Protein AF-A0A957RNM8-F1 (afdb_monomer_lite)

Structure (mmCIF, N/CA/C/O backbone):
data_AF-A0A957RNM8-F1
#
_entry.id   AF-A0A957RNM8-F1
#
loop_
_atom_site.group_PDB
_atom_site.id
_atom_site.type_symbol
_atom_site.label_atom_id
_atom_site.label_alt_id
_atom_site.label_comp_id
_atom_site.label_asym_id
_atom_site.label_entity_id
_atom_site.label_seq_id
_atom_site.pdbx_PDB_ins_code
_atom_site.Cartn_x
_atom_site.Cartn_y
_atom_site.Cartn_z
_atom_site.occupancy
_atom_site.B_iso_or_equiv
_atom_site.auth_seq_id
_atom_site.auth_comp_id
_atom_site.auth_asym_id
_atom_site.auth_atom_id
_atom_site.pdbx_PDB_model_num
ATOM 1 N N . ASP A 1 1 ? 0.090 19.900 12.810 1.00 82.00 1 ASP A N 1
ATOM 2 C CA . ASP A 1 1 ? -1.081 20.112 13.673 1.00 82.00 1 ASP A CA 1
ATOM 3 C C . ASP A 1 1 ? -2.074 18.990 13.403 1.00 82.00 1 ASP A C 1
ATOM 5 O O . ASP A 1 1 ? -2.696 18.985 12.344 1.00 82.00 1 ASP A O 1
ATOM 9 N N . LEU A 1 2 ? -2.114 17.994 14.293 1.00 87.56 2 LEU A N 1
ATOM 10 C CA . LEU A 1 2 ? -2.976 16.815 14.153 1.00 87.56 2 LEU A CA 1
ATOM 11 C C . LEU A 1 2 ? -4.457 17.152 14.355 1.00 87.56 2 LEU A C 1
ATOM 13 O O . LEU A 1 2 ? -5.312 16.421 13.859 1.00 87.56 2 LEU A O 1
ATOM 17 N N . ASP A 1 3 ? -4.779 18.273 15.004 1.00 88.62 3 ASP A N 1
ATOM 18 C CA . ASP A 1 3 ? -6.172 18.666 15.209 1.00 88.62 3 ASP A CA 1
ATOM 19 C C . ASP A 1 3 ? -6.867 19.030 13.894 1.00 88.62 3 ASP A C 1
ATOM 21 O O . ASP A 1 3 ? -8.077 18.871 13.783 1.00 88.62 3 ASP A O 1
ATOM 25 N N . LYS A 1 4 ? -6.111 19.389 12.848 1.00 90.19 4 LYS A N 1
ATOM 26 C CA . LYS A 1 4 ? -6.652 19.570 11.489 1.00 90.19 4 LYS A CA 1
ATOM 27 C C . LYS A 1 4 ? -7.139 18.272 10.844 1.00 90.19 4 LYS A C 1
ATOM 29 O O . LYS A 1 4 ? -7.931 18.323 9.912 1.00 90.19 4 LYS A O 1
ATOM 34 N N . VAL A 1 5 ? -6.629 17.128 11.300 1.00 92.19 5 VAL A N 1
ATOM 35 C CA . VAL A 1 5 ? -7.005 15.798 10.796 1.00 92.19 5 VAL A CA 1
ATOM 36 C C . VAL A 1 5 ? -8.158 15.217 11.621 1.00 92.19 5 VAL A C 1
ATOM 38 O O . VAL A 1 5 ? -8.866 14.322 11.165 1.00 92.19 5 VAL A O 1
ATOM 41 N N . ARG A 1 6 ? -8.395 15.748 12.828 1.00 88.06 6 ARG A N 1
ATOM 42 C CA . ARG A 1 6 ? -9.486 15.322 13.706 1.00 88.06 6 ARG A CA 1
ATOM 43 C C . ARG A 1 6 ? -10.834 15.548 13.011 1.00 88.06 6 ARG A C 1
ATOM 45 O O . ARG A 1 6 ? -11.186 16.671 12.669 1.00 88.06 6 ARG A O 1
ATOM 52 N N . GLY A 1 7 ? -11.590 14.467 12.823 1.00 86.94 7 GLY A N 1
ATOM 53 C CA . GLY A 1 7 ? -12.894 14.487 12.149 1.00 86.94 7 GLY A CA 1
ATOM 54 C C . GLY A 1 7 ? -12.849 14.232 10.639 1.00 86.94 7 GLY A C 1
ATOM 55 O O . GLY A 1 7 ? -13.908 14.120 10.025 1.00 86.94 7 GLY A O 1
ATOM 56 N N . ALA A 1 8 ? -11.665 14.091 10.033 1.00 94.44 8 ALA A N 1
ATOM 57 C CA . ALA A 1 8 ? -11.561 13.545 8.683 1.00 94.44 8 ALA A CA 1
ATOM 58 C C . ALA A 1 8 ? -11.971 12.062 8.674 1.00 94.44 8 ALA A C 1
ATOM 60 O O . ALA A 1 8 ? -11.730 11.337 9.638 1.00 94.44 8 ALA A O 1
ATOM 61 N N . LEU A 1 9 ? -12.558 11.592 7.570 1.00 94.50 9 LEU A N 1
ATOM 62 C CA . LEU A 1 9 ? -12.848 10.164 7.403 1.00 94.50 9 LEU A CA 1
ATOM 63 C C . LEU A 1 9 ? -11.579 9.372 7.082 1.00 94.50 9 LEU A C 1
ATOM 65 O O . LEU A 1 9 ? -11.348 8.305 7.646 1.00 94.50 9 LEU A O 1
ATOM 69 N N . ILE A 1 10 ? -10.756 9.913 6.181 1.00 96.88 10 ILE A N 1
ATOM 70 C CA . ILE A 1 10 ? -9.535 9.286 5.681 1.00 96.88 10 ILE A CA 1
ATOM 71 C C . ILE A 1 10 ? -8.402 10.310 5.714 1.00 96.88 10 ILE A C 1
ATOM 73 O O . ILE A 1 10 ? -8.575 11.460 5.306 1.00 96.88 10 ILE A O 1
ATOM 77 N N . PHE A 1 11 ? -7.230 9.864 6.150 1.00 97.81 11 PHE A N 1
ATOM 78 C CA . PHE A 1 11 ? -5.959 10.547 5.973 1.00 97.81 11 PHE A CA 1
ATOM 79 C C . PHE A 1 11 ? -5.106 9.733 5.007 1.00 97.81 11 PHE A C 1
ATOM 81 O O . PHE A 1 11 ? -4.820 8.566 5.267 1.00 97.81 11 PHE A O 1
ATOM 88 N N . HIS A 1 12 ? -4.698 10.347 3.902 1.00 98.00 12 HIS A N 1
ATOM 89 C CA . HIS A 1 12 ? -3.849 9.710 2.907 1.00 98.00 12 HIS A CA 1
ATOM 90 C C . HIS A 1 12 ? -2.438 10.295 2.956 1.00 98.00 12 HIS A C 1
ATOM 92 O O . HIS A 1 12 ? -2.265 11.514 2.890 1.00 98.00 12 HIS A O 1
ATOM 98 N N . PHE A 1 13 ? -1.442 9.420 3.047 1.00 98.12 13 PHE A N 1
ATOM 99 C CA . PHE A 1 13 ? -0.035 9.764 2.921 1.00 98.12 13 PHE A CA 1
ATOM 100 C C . PHE A 1 13 ? 0.535 9.077 1.682 1.00 98.12 13 PHE A C 1
ATOM 102 O O . PHE A 1 13 ? 0.403 7.867 1.526 1.00 98.12 13 PHE A O 1
ATOM 109 N N . GLY A 1 14 ? 1.164 9.846 0.800 1.00 96.94 14 GLY A N 1
ATOM 110 C CA . GLY A 1 14 ? 1.707 9.336 -0.453 1.00 96.94 14 GLY A CA 1
ATOM 111 C C . GLY A 1 14 ? 3.214 9.521 -0.532 1.00 96.94 14 GLY A C 1
ATOM 112 O O . GLY A 1 14 ? 3.761 10.501 -0.022 1.00 96.94 14 GLY A O 1
ATOM 113 N N . TYR A 1 15 ? 3.862 8.600 -1.237 1.00 95.69 15 TYR A N 1
ATOM 114 C CA . TYR A 1 15 ? 5.238 8.730 -1.708 1.00 95.69 15 TYR A CA 1
ATOM 115 C C . TYR A 1 15 ? 6.305 8.904 -0.600 1.00 95.69 15 TYR A C 1
ATOM 117 O O . TYR A 1 15 ? 7.225 9.710 -0.761 1.00 95.69 15 TYR A O 1
ATOM 125 N N . PRO A 1 16 ? 6.281 8.146 0.519 1.00 97.44 16 PRO A N 1
ATOM 126 C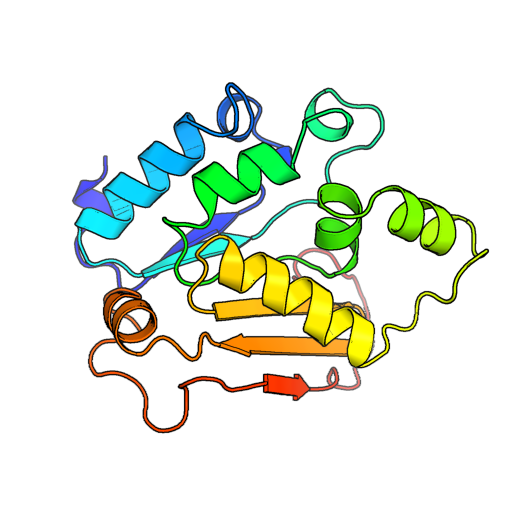 CA . PRO A 1 16 ? 7.350 8.232 1.514 1.00 97.44 16 PRO A CA 1
ATOM 127 C C . PRO A 1 16 ? 8.771 7.947 0.988 1.00 97.44 16 PRO A C 1
ATOM 129 O O . PRO A 1 16 ? 9.698 8.544 1.536 1.00 97.44 16 PRO A O 1
ATOM 132 N N . PRO A 1 17 ? 9.019 7.136 -0.068 1.00 97.38 17 PRO A N 1
ATOM 133 C CA . PRO A 1 17 ? 10.389 6.875 -0.525 1.00 97.38 17 PRO A CA 1
ATOM 134 C C . PRO A 1 17 ? 11.122 8.101 -1.074 1.00 97.38 17 PRO A C 1
ATOM 136 O O . PRO A 1 17 ? 12.347 8.099 -1.112 1.00 97.38 17 PRO A O 1
ATOM 139 N N . ILE A 1 18 ? 10.405 9.166 -1.452 1.00 96.38 18 ILE A N 1
ATOM 140 C CA . ILE A 1 18 ? 11.019 10.438 -1.869 1.00 96.38 18 ILE A CA 1
ATOM 141 C C . ILE A 1 18 ? 11.189 11.429 -0.704 1.00 96.38 18 ILE A C 1
ATOM 143 O O . ILE A 1 18 ? 11.672 12.544 -0.895 1.00 96.38 18 ILE A O 1
ATOM 147 N N . MET A 1 19 ? 10.806 11.043 0.516 1.00 97.50 19 MET A N 1
ATOM 148 C CA . MET A 1 19 ? 10.875 11.872 1.717 1.00 97.50 19 MET A CA 1
ATOM 149 C C . MET A 1 19 ? 11.830 11.239 2.722 1.00 97.50 19 MET A C 1
ATOM 151 O O . MET A 1 19 ? 11.421 10.429 3.544 1.00 97.50 19 MET A O 1
ATOM 155 N N . ARG A 1 20 ? 13.104 11.646 2.700 1.00 97.38 20 ARG A N 1
ATOM 156 C CA . ARG A 1 20 ? 14.191 11.004 3.461 1.00 97.38 2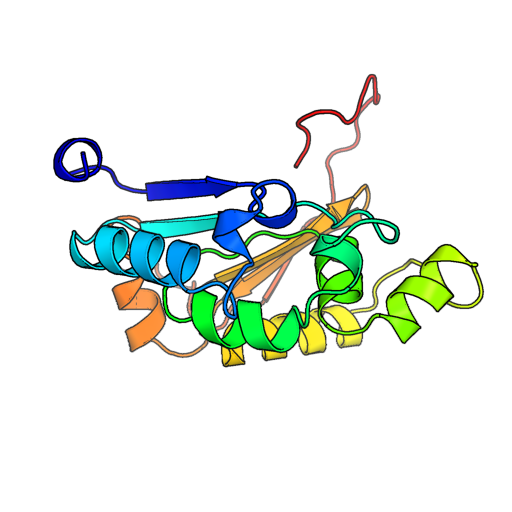0 ARG A CA 1
ATOM 157 C C . ARG A 1 20 ? 13.839 10.584 4.894 1.00 97.38 20 ARG A C 1
ATOM 159 O O . ARG A 1 20 ? 14.069 9.447 5.280 1.00 97.38 20 ARG A O 1
ATOM 166 N N . ARG A 1 21 ? 13.233 11.475 5.686 1.00 97.88 21 ARG A N 1
ATOM 167 C CA . ARG A 1 21 ? 12.856 11.178 7.083 1.00 97.88 21 ARG A CA 1
ATOM 168 C C . ARG A 1 21 ? 11.846 10.035 7.233 1.00 97.88 21 ARG A C 1
ATOM 170 O O . ARG A 1 21 ? 11.839 9.406 8.278 1.00 97.88 21 ARG A O 1
ATOM 177 N N . MET A 1 22 ? 11.033 9.764 6.215 1.00 98.12 22 MET A N 1
ATOM 178 C CA . MET A 1 22 ? 9.960 8.767 6.255 1.00 98.12 22 MET A CA 1
ATOM 179 C C . MET A 1 22 ? 10.452 7.326 6.096 1.00 98.12 22 MET A C 1
ATOM 181 O O . MET A 1 22 ? 9.697 6.411 6.400 1.00 98.12 22 MET A O 1
ATOM 185 N N . TYR A 1 23 ? 11.690 7.109 5.640 1.00 97.69 23 TYR A N 1
ATOM 186 C CA . TYR A 1 23 ? 12.282 5.768 5.532 1.00 97.69 23 TYR A CA 1
ATOM 187 C C . TYR A 1 23 ? 13.514 5.557 6.421 1.00 97.69 23 TYR A C 1
ATOM 189 O O . TYR A 1 23 ? 13.979 4.428 6.562 1.00 97.69 23 TYR A O 1
ATOM 197 N N . LEU A 1 24 ? 14.070 6.619 7.015 1.00 97.19 24 LEU A N 1
ATOM 198 C CA . LEU A 1 24 ? 15.168 6.492 7.976 1.00 97.19 24 LEU A CA 1
ATOM 199 C C . LEU A 1 24 ? 14.715 5.757 9.237 1.00 97.19 24 LEU A C 1
ATOM 201 O O . LEU A 1 24 ? 13.538 5.799 9.589 1.00 97.19 24 LEU A O 1
ATOM 205 N N . ASN A 1 25 ? 15.677 5.137 9.929 1.00 97.81 25 ASN A N 1
ATOM 206 C CA . ASN A 1 25 ? 15.445 4.396 11.172 1.00 97.81 25 ASN A CA 1
ATOM 207 C C . ASN A 1 25 ? 14.266 3.425 11.022 1.00 97.81 25 ASN A C 1
ATOM 209 O O . ASN A 1 25 ? 13.295 3.503 11.759 1.00 97.81 25 ASN A O 1
ATOM 213 N N . ASP A 1 26 ? 14.300 2.588 9.984 1.00 98.06 26 ASP A N 1
ATOM 214 C CA . ASP A 1 26 ? 13.240 1.612 9.710 1.00 98.06 26 ASP A CA 1
ATOM 215 C C . ASP A 1 26 ? 11.828 2.227 9.581 1.00 98.06 26 ASP A C 1
ATOM 217 O O . ASP A 1 26 ? 10.821 1.580 9.865 1.00 98.06 26 ASP A O 1
ATOM 221 N N . GLY A 1 27 ? 11.740 3.485 9.140 1.00 98.31 27 GLY A N 1
ATOM 222 C CA . GLY A 1 27 ? 10.477 4.190 8.930 1.00 98.31 27 GLY A CA 1
ATOM 223 C C . GLY A 1 27 ? 9.824 4.750 10.193 1.00 98.31 27 GLY A C 1
ATOM 224 O O . GLY A 1 27 ? 8.625 5.025 10.156 1.00 98.31 27 GLY A O 1
ATOM 225 N N . ASP A 1 28 ? 10.570 4.939 11.287 1.00 98.56 28 ASP A N 1
ATOM 226 C CA . ASP A 1 28 ? 10.035 5.398 12.579 1.00 98.56 28 ASP A CA 1
ATOM 227 C C . ASP A 1 28 ? 9.148 6.647 12.467 1.00 98.56 28 ASP A C 1
ATOM 229 O O . ASP A 1 28 ? 8.033 6.656 12.978 1.00 98.56 28 ASP A O 1
ATOM 233 N N . GLU A 1 29 ? 9.584 7.681 11.740 1.00 98.50 29 GLU A N 1
ATOM 234 C CA . GLU A 1 29 ? 8.801 8.919 11.585 1.00 98.50 29 GLU A CA 1
ATOM 235 C C . GLU A 1 29 ? 7.448 8.660 10.897 1.00 98.50 29 GLU A C 1
ATOM 237 O O . GLU A 1 29 ? 6.416 9.206 11.294 1.00 98.50 29 GLU A O 1
ATOM 242 N N . LEU A 1 30 ? 7.443 7.810 9.865 1.00 98.69 30 LEU A N 1
ATOM 243 C CA . LEU A 1 30 ? 6.232 7.457 9.129 1.00 98.69 30 LEU A CA 1
ATOM 244 C C . LEU A 1 30 ? 5.293 6.618 10.002 1.00 98.69 30 LEU A C 1
ATOM 246 O O . LEU A 1 30 ? 4.089 6.884 10.049 1.00 98.69 30 LEU A O 1
ATOM 250 N N . ALA A 1 31 ? 5.846 5.639 10.720 1.00 98.75 31 ALA A N 1
ATOM 251 C CA . ALA A 1 31 ? 5.105 4.805 11.655 1.00 98.75 31 ALA A CA 1
ATOM 252 C C . ALA A 1 31 ? 4.482 5.650 12.778 1.00 98.75 31 ALA A C 1
ATOM 254 O O . ALA A 1 31 ? 3.293 5.509 13.068 1.00 98.75 31 ALA A O 1
ATOM 255 N N . GLU A 1 32 ? 5.237 6.579 13.369 1.00 98.50 32 GLU A N 1
ATOM 256 C CA . GLU A 1 32 ? 4.744 7.485 14.405 1.00 98.50 32 GLU A CA 1
ATOM 257 C C . GLU A 1 32 ? 3.628 8.402 13.906 1.00 98.50 32 GLU A C 1
ATOM 259 O O . GLU A 1 32 ? 2.599 8.523 14.581 1.00 98.50 32 GLU A O 1
ATOM 264 N N . LEU A 1 33 ? 3.787 8.999 12.721 1.00 98.06 33 LEU A N 1
ATOM 265 C CA . LEU A 1 33 ? 2.760 9.838 12.106 1.00 98.06 33 LEU A CA 1
ATOM 266 C C . LEU A 1 33 ? 1.454 9.061 11.908 1.00 98.06 33 LEU A C 1
ATOM 268 O O . LEU A 1 33 ? 0.393 9.501 12.359 1.00 98.06 33 LEU A O 1
ATOM 272 N N . LEU A 1 34 ? 1.524 7.900 11.255 1.00 98.31 34 LEU A N 1
ATOM 273 C CA . LEU A 1 34 ? 0.345 7.092 10.946 1.00 98.31 34 LEU A CA 1
ATOM 274 C C . LEU A 1 34 ? -0.308 6.546 12.217 1.00 98.31 34 LEU A C 1
ATOM 276 O O . LEU A 1 34 ? -1.531 6.579 12.342 1.00 98.31 34 LEU A O 1
ATOM 280 N N . ARG A 1 35 ? 0.489 6.135 13.210 1.00 97.88 35 ARG A N 1
ATOM 281 C CA . ARG A 1 35 ? -0.005 5.721 14.529 1.00 97.88 35 ARG A CA 1
ATOM 282 C C . ARG A 1 35 ? -0.765 6.848 15.222 1.00 97.88 35 ARG A C 1
ATOM 284 O O . ARG A 1 35 ? -1.842 6.606 15.768 1.00 97.88 35 ARG A O 1
ATOM 291 N N . ALA A 1 36 ? -0.227 8.067 15.197 1.00 97.69 36 ALA A N 1
ATOM 292 C CA . ALA A 1 36 ? -0.858 9.226 15.816 1.00 97.69 36 ALA A CA 1
ATOM 293 C C . ALA A 1 36 ? -2.172 9.605 15.116 1.00 97.69 36 ALA A C 1
ATOM 295 O O . ALA A 1 36 ? -3.163 9.870 15.792 1.00 97.69 36 ALA A O 1
ATOM 296 N N . VAL A 1 37 ? -2.211 9.568 13.780 1.00 97.25 37 VAL A N 1
ATOM 297 C CA . VAL A 1 37 ? -3.439 9.799 13.004 1.00 97.25 37 VAL A CA 1
ATOM 298 C C . VAL A 1 37 ? -4.485 8.723 13.294 1.00 97.25 37 VAL A C 1
ATOM 300 O O . VAL A 1 37 ? -5.636 9.044 13.588 1.00 97.25 37 VAL A O 1
ATOM 303 N N . ARG A 1 38 ? -4.085 7.449 13.287 1.00 95.31 38 ARG A N 1
ATOM 304 C CA . ARG A 1 38 ? -4.977 6.318 13.564 1.00 95.31 38 ARG A CA 1
ATOM 305 C C . ARG A 1 38 ? -5.583 6.383 14.967 1.00 95.31 38 ARG A C 1
ATOM 307 O O . ARG A 1 38 ? -6.747 6.039 15.155 1.00 95.31 38 ARG A O 1
ATOM 314 N N . ALA A 1 39 ? -4.836 6.881 15.956 1.00 95.38 39 ALA A N 1
ATOM 315 C CA . ALA A 1 39 ? -5.336 7.088 17.318 1.00 95.38 39 ALA A CA 1
ATOM 316 C C . ALA A 1 39 ? -6.478 8.123 17.410 1.00 95.38 39 ALA A C 1
ATOM 318 O O . ALA A 1 39 ? -7.201 8.141 18.405 1.00 95.38 39 ALA A O 1
ATOM 319 N N . LEU A 1 40 ? -6.678 8.955 16.380 1.00 95.44 40 LEU A N 1
ATOM 320 C CA . LEU A 1 40 ? -7.809 9.884 16.277 1.00 95.44 40 LEU A CA 1
ATOM 321 C C . LEU A 1 40 ? -9.087 9.224 15.725 1.00 95.44 40 LEU A C 1
ATOM 323 O O . LEU A 1 40 ? -10.101 9.906 15.597 1.00 9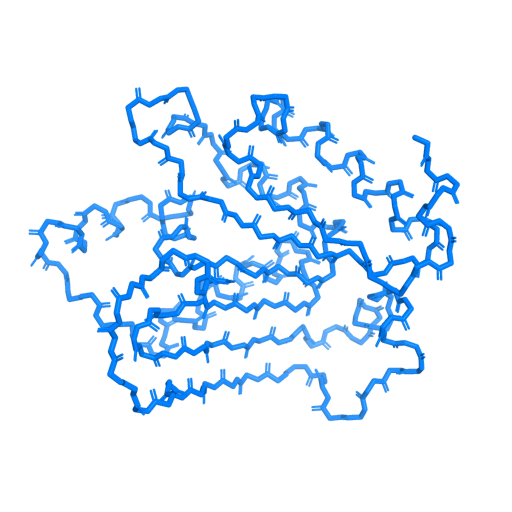5.44 40 LEU A O 1
ATOM 327 N N . GLY A 1 41 ? -9.048 7.931 15.381 1.00 94.69 41 GLY A N 1
ATOM 328 C CA . GLY A 1 41 ? -10.162 7.204 14.758 1.00 94.69 41 GLY A CA 1
ATOM 329 C C . GLY A 1 41 ? -10.285 7.416 13.244 1.00 94.69 41 GLY A C 1
ATOM 330 O O . GLY A 1 41 ? -11.246 6.951 12.634 1.00 94.69 41 GLY A O 1
ATOM 331 N N . VAL A 1 42 ? -9.323 8.105 12.629 1.00 96.50 42 VAL A N 1
ATOM 332 C CA . VAL A 1 42 ? -9.281 8.367 11.184 1.00 96.50 42 VAL A CA 1
ATOM 333 C C . VAL A 1 42 ? -8.712 7.149 10.461 1.00 96.50 42 VAL A C 1
ATOM 335 O O . VAL A 1 42 ? -7.726 6.574 10.921 1.00 96.50 42 VAL A O 1
ATOM 338 N N . THR A 1 43 ? -9.300 6.774 9.324 1.00 97.69 43 THR A N 1
ATOM 339 C CA . THR A 1 43 ? -8.758 5.715 8.462 1.00 97.69 43 THR A CA 1
ATOM 340 C C . THR A 1 43 ? -7.443 6.172 7.839 1.00 97.69 43 THR A C 1
ATOM 342 O O . THR A 1 43 ? -7.403 7.215 7.182 1.00 97.69 43 THR A O 1
ATOM 345 N N . THR A 1 44 ? -6.368 5.403 7.996 1.00 98.38 44 THR A N 1
ATOM 346 C CA . THR A 1 44 ? -5.069 5.720 7.385 1.00 98.38 44 THR A CA 1
ATOM 347 C C . THR A 1 44 ? -4.896 5.024 6.039 1.00 98.38 44 THR A C 1
ATOM 349 O O . THR A 1 44 ? -5.064 3.814 5.904 1.00 98.38 44 THR A O 1
ATOM 352 N N . SER A 1 45 ? -4.522 5.791 5.020 1.00 98.56 45 SER A N 1
ATOM 353 C CA . SER A 1 45 ? -4.171 5.290 3.696 1.00 98.56 45 SER A CA 1
ATOM 354 C C . SER A 1 45 ? -2.725 5.635 3.372 1.00 98.56 45 SER A C 1
ATOM 356 O O . SER A 1 45 ? -2.276 6.746 3.651 1.00 98.56 45 SER A O 1
ATOM 358 N N . LEU A 1 46 ? -2.014 4.684 2.775 1.00 98.75 46 LEU A N 1
ATOM 359 C CA . LEU A 1 46 ? -0.629 4.838 2.365 1.00 98.75 46 LEU A CA 1
ATOM 360 C C . LEU A 1 46 ? -0.450 4.373 0.919 1.00 98.75 46 LEU A C 1
ATOM 362 O O . LEU A 1 46 ? -0.796 3.239 0.587 1.00 98.75 46 LEU A O 1
ATOM 366 N N . ASP A 1 47 ? 0.117 5.241 0.088 1.00 98.31 47 ASP A N 1
ATOM 367 C CA . ASP A 1 47 ? 0.616 4.902 -1.247 1.00 98.31 47 ASP A CA 1
ATOM 368 C C . ASP A 1 47 ? 2.130 5.106 -1.319 1.00 98.31 47 ASP A C 1
ATOM 370 O O . ASP A 1 47 ? 2.697 5.952 -0.619 1.00 98.31 47 ASP A O 1
ATOM 374 N N . MET A 1 48 ? 2.785 4.316 -2.160 1.00 97.44 48 MET A N 1
ATOM 375 C CA . MET A 1 48 ? 4.235 4.311 -2.297 1.00 97.44 48 MET A CA 1
ATOM 376 C C . MET A 1 48 ? 4.664 5.029 -3.575 1.00 97.44 48 MET A C 1
ATOM 378 O O . MET A 1 48 ? 3.877 5.265 -4.478 1.00 97.44 48 MET A O 1
ATOM 382 N N . ALA A 1 49 ? 5.934 5.419 -3.613 1.00 95.19 49 ALA A N 1
ATOM 383 C CA . ALA A 1 49 ? 6.622 5.715 -4.862 1.00 95.19 49 ALA A CA 1
ATOM 384 C C . ALA A 1 49 ? 7.627 4.597 -5.102 1.00 95.19 49 ALA A C 1
ATOM 386 O O . ALA A 1 49 ? 8.166 4.048 -4.138 1.00 95.19 49 ALA A O 1
ATOM 387 N N . GLN A 1 50 ? 7.986 4.326 -6.347 1.00 94.62 50 GLN A N 1
ATOM 388 C CA . GLN A 1 50 ? 9.142 3.475 -6.586 1.00 94.62 50 GLN A CA 1
ATOM 389 C C . GLN A 1 50 ? 10.413 4.182 -6.094 1.00 94.62 50 GLN A C 1
ATOM 391 O O . GLN A 1 50 ? 10.693 5.298 -6.543 1.00 94.62 50 GLN A O 1
ATOM 396 N N . PRO A 1 51 ? 11.195 3.575 -5.182 1.00 95.56 51 PRO A N 1
ATOM 397 C CA . PRO A 1 51 ? 12.478 4.135 -4.792 1.00 95.56 51 PRO A CA 1
ATOM 398 C C . PRO A 1 51 ? 13.401 4.195 -6.012 1.00 95.56 51 PRO A C 1
ATOM 400 O O . PRO A 1 51 ? 13.453 3.248 -6.799 1.00 95.56 51 PRO A O 1
ATOM 403 N N . ASP A 1 52 ? 14.151 5.287 -6.165 1.00 94.06 52 ASP A N 1
ATOM 404 C CA . ASP A 1 52 ? 15.198 5.345 -7.187 1.00 94.06 52 ASP A CA 1
ATOM 405 C C . ASP A 1 52 ? 16.272 4.295 -6.843 1.00 94.06 52 ASP A C 1
ATOM 407 O O . ASP A 1 52 ? 16.885 4.411 -5.773 1.00 94.06 52 ASP A O 1
ATOM 411 N N . PRO A 1 53 ? 16.528 3.299 -7.719 1.00 93.81 53 PRO A N 1
ATOM 412 C CA . PRO A 1 53 ? 17.501 2.235 -7.478 1.00 93.81 53 PRO A CA 1
ATOM 413 C C . PRO A 1 53 ? 18.914 2.726 -7.150 1.00 93.81 53 PRO A C 1
ATOM 415 O O . PRO A 1 53 ? 19.660 2.002 -6.496 1.00 93.81 53 PRO A O 1
ATOM 418 N N . ASN A 1 54 ? 19.277 3.927 -7.607 1.00 95.00 54 ASN A N 1
ATOM 419 C CA . ASN A 1 54 ? 20.607 4.513 -7.435 1.00 95.00 54 ASN A CA 1
ATOM 420 C C . ASN A 1 54 ? 20.678 5.511 -6.265 1.00 95.00 54 ASN A C 1
ATOM 422 O O . ASN A 1 54 ? 21.720 6.125 -6.037 1.00 95.00 54 ASN A O 1
ATOM 426 N N . SER A 1 55 ? 19.576 5.699 -5.538 1.00 95.75 55 SER A N 1
ATOM 427 C CA . SER A 1 55 ? 19.483 6.610 -4.396 1.00 95.75 55 SER A CA 1
ATOM 428 C C . SER A 1 55 ? 19.667 5.887 -3.056 1.00 95.75 55 SER A C 1
ATOM 430 O O . SER A 1 55 ? 19.645 4.657 -2.983 1.00 95.75 55 SER A O 1
ATOM 432 N N . GLU A 1 56 ? 19.771 6.657 -1.966 1.00 96.56 56 GLU A N 1
ATOM 433 C CA . GLU A 1 56 ? 19.724 6.121 -0.596 1.00 96.56 56 GLU A CA 1
ATOM 434 C C . GLU A 1 56 ? 18.466 5.264 -0.382 1.00 96.56 56 GLU A C 1
ATOM 436 O O . GLU A 1 56 ? 18.571 4.136 0.093 1.00 96.56 56 GLU A O 1
ATOM 441 N N . ALA A 1 57 ? 17.297 5.750 -0.817 1.00 96.19 57 ALA A N 1
ATOM 442 C CA . ALA A 1 57 ? 16.028 5.033 -0.711 1.00 96.19 57 ALA A CA 1
ATOM 443 C C . ALA A 1 57 ? 16.037 3.691 -1.468 1.00 96.19 57 ALA A C 1
ATOM 445 O O . ALA A 1 57 ? 15.382 2.741 -1.047 1.00 96.19 57 ALA A O 1
ATOM 446 N N . GLY A 1 58 ? 16.801 3.5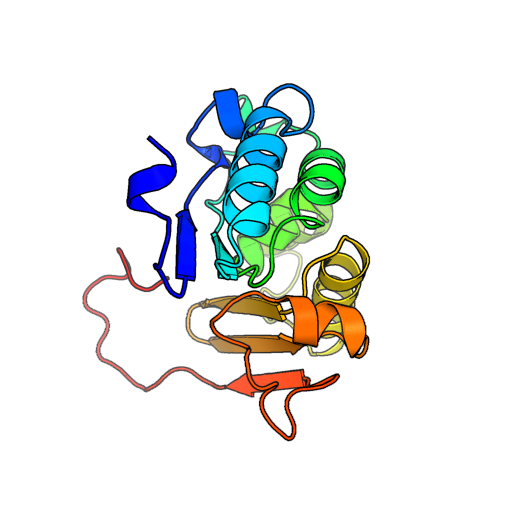80 -2.560 1.00 96.00 58 GLY A N 1
ATOM 447 C CA . GLY A 1 58 ? 16.947 2.344 -3.337 1.00 96.00 58 GLY A CA 1
ATOM 448 C C . GLY A 1 58 ? 17.730 1.235 -2.630 1.00 96.00 58 GLY A C 1
ATOM 449 O O . GLY A 1 58 ? 17.648 0.082 -3.053 1.00 96.00 58 GLY A O 1
ATOM 450 N N . SER A 1 59 ? 18.460 1.579 -1.563 1.00 95.56 59 SER A N 1
ATOM 451 C CA . SER A 1 59 ? 19.300 0.664 -0.775 1.00 95.56 59 SER A CA 1
ATOM 452 C C . SER A 1 59 ? 18.735 0.365 0.623 1.00 95.56 59 SER A C 1
ATOM 454 O O . SER A 1 59 ? 19.371 -0.340 1.404 1.00 95.56 59 SER A O 1
ATOM 456 N N . VAL A 1 60 ? 17.564 0.916 0.960 1.00 97.38 60 VAL A N 1
ATOM 457 C CA . VAL A 1 60 ? 16.889 0.701 2.250 1.00 97.38 60 VAL A CA 1
ATOM 458 C C . VAL A 1 60 ? 16.329 -0.721 2.339 1.00 97.38 60 VAL A C 1
ATOM 460 O O . VAL A 1 60 ? 15.803 -1.255 1.362 1.00 97.38 60 VAL A O 1
ATOM 463 N N . ASP A 1 61 ? 16.379 -1.315 3.535 1.00 97.94 61 ASP A N 1
ATOM 464 C CA . ASP A 1 61 ? 15.643 -2.544 3.851 1.00 97.94 61 ASP A CA 1
ATOM 465 C C . ASP A 1 61 ? 14.141 -2.240 3.975 1.00 97.94 61 ASP A C 1
ATOM 467 O O . ASP A 1 61 ? 13.592 -2.002 5.055 1.00 97.94 61 ASP A O 1
ATOM 471 N N . TRP A 1 62 ? 13.464 -2.220 2.830 1.00 98.38 62 TRP A N 1
ATOM 472 C CA . TRP A 1 62 ? 12.037 -1.925 2.767 1.00 98.38 62 TRP A CA 1
ATOM 473 C C . TRP A 1 62 ? 11.169 -2.984 3.434 1.00 98.38 62 TRP A C 1
ATOM 475 O O . TRP A 1 62 ? 10.081 -2.654 3.900 1.00 98.38 62 TRP A O 1
ATOM 485 N N . ALA A 1 63 ? 11.629 -4.234 3.534 1.00 98.38 63 ALA A N 1
ATOM 486 C CA . ALA A 1 63 ? 10.894 -5.251 4.272 1.00 98.38 63 ALA A CA 1
ATOM 487 C C . ALA A 1 63 ? 10.798 -4.876 5.756 1.00 98.38 63 ALA A C 1
ATOM 489 O O . ALA A 1 63 ? 9.729 -5.018 6.353 1.00 98.38 63 ALA A O 1
ATOM 490 N N . ARG A 1 64 ? 11.882 -4.338 6.328 1.00 98.50 64 ARG A N 1
ATOM 491 C CA . ARG A 1 64 ? 11.908 -3.846 7.708 1.00 98.50 64 ARG A CA 1
ATOM 492 C C . ARG A 1 64 ? 11.076 -2.577 7.896 1.00 98.50 64 ARG A C 1
ATOM 494 O O . ARG A 1 64 ? 10.281 -2.521 8.831 1.00 98.50 64 ARG A O 1
ATOM 501 N N . VAL A 1 65 ? 11.180 -1.616 6.974 1.00 98.75 65 VAL A N 1
ATOM 502 C CA . VAL A 1 65 ? 10.347 -0.397 6.990 1.00 98.75 65 VAL A CA 1
ATOM 503 C C . VAL A 1 65 ? 8.857 -0.743 6.935 1.00 98.75 65 VAL A C 1
ATOM 505 O O . VAL A 1 65 ? 8.076 -0.286 7.767 1.00 98.75 65 VAL A O 1
ATOM 508 N N . LEU A 1 66 ? 8.442 -1.587 5.987 1.00 98.75 66 LEU A N 1
ATOM 509 C CA . LEU A 1 66 ? 7.036 -1.964 5.830 1.00 98.75 66 LEU A CA 1
ATOM 510 C C . LEU A 1 66 ? 6.522 -2.775 7.024 1.00 98.75 66 LEU A C 1
ATOM 512 O O . LEU A 1 66 ? 5.389 -2.560 7.447 1.00 98.75 66 LEU A O 1
ATOM 516 N N . ALA A 1 67 ? 7.344 -3.643 7.621 1.00 98.69 67 ALA A N 1
ATOM 517 C CA . ALA A 1 67 ? 6.970 -4.360 8.840 1.00 98.69 67 ALA A CA 1
ATOM 518 C C . ALA A 1 67 ? 6.707 -3.422 10.036 1.00 98.69 67 ALA A C 1
ATOM 520 O O . ALA A 1 67 ? 5.851 -3.726 10.865 1.00 98.69 67 ALA A O 1
ATOM 521 N N . ASN A 1 68 ? 7.407 -2.285 10.117 1.00 98.75 68 ASN A N 1
ATOM 522 C CA . ASN A 1 68 ? 7.191 -1.264 11.148 1.00 98.75 68 ASN A CA 1
ATOM 523 C C . ASN A 1 68 ? 5.963 -0.380 10.848 1.00 98.75 68 ASN A C 1
ATOM 525 O O . ASN A 1 68 ? 5.203 -0.014 11.741 1.00 98.75 68 ASN A O 1
ATOM 529 N N . VAL A 1 69 ? 5.746 -0.049 9.572 1.00 98.75 69 VAL A N 1
ATOM 530 C CA . VAL A 1 69 ? 4.745 0.939 9.138 1.00 98.75 69 VAL A CA 1
ATOM 531 C C . VAL A 1 69 ? 3.347 0.341 8.958 1.00 98.75 69 VAL A C 1
ATOM 533 O O . VAL A 1 69 ? 2.359 0.933 9.400 1.00 98.75 69 VAL A O 1
ATOM 536 N N . LEU A 1 70 ? 3.231 -0.826 8.315 1.00 98.69 70 LEU A N 1
ATOM 537 C CA . LEU A 1 70 ? 1.940 -1.408 7.929 1.00 98.69 70 LEU A CA 1
ATOM 538 C C . LEU A 1 70 ? 0.981 -1.739 9.090 1.00 98.69 70 LEU A C 1
ATOM 540 O O . LEU A 1 70 ? -0.226 -1.645 8.863 1.00 98.69 70 LEU A O 1
ATOM 544 N N . PRO A 1 71 ? 1.419 -2.016 10.336 1.00 98.44 71 PRO A N 1
ATOM 545 C CA . PRO A 1 71 ? 0.510 -2.116 11.484 1.00 98.44 71 PRO A CA 1
ATOM 546 C C . PRO A 1 71 ? -0.299 -0.839 11.780 1.00 98.44 71 PRO A C 1
ATOM 548 O O . PRO A 1 71 ? -1.253 -0.870 12.564 1.00 98.44 71 PRO A O 1
ATOM 551 N N . HIS A 1 72 ? 0.090 0.297 11.198 1.00 98.50 72 HIS A N 1
ATOM 552 C CA . HIS A 1 72 ? -0.564 1.597 11.354 1.00 98.50 72 HIS A CA 1
ATOM 553 C C . HIS A 1 72 ? -1.273 2.071 10.080 1.00 98.50 72 HIS A C 1
ATOM 555 O O . HIS A 1 72 ? -1.762 3.202 10.041 1.00 98.50 72 HIS A O 1
ATOM 561 N N . VAL A 1 73 ? -1.347 1.217 9.057 1.00 98.44 73 VAL A N 1
ATOM 562 C CA . VAL A 1 73 ? -1.970 1.497 7.763 1.00 98.44 73 VAL A CA 1
ATOM 563 C C . VAL A 1 73 ? -3.231 0.659 7.616 1.00 98.44 73 VAL A C 1
ATOM 565 O O . VAL A 1 73 ? -3.181 -0.568 7.639 1.00 98.44 73 VAL A O 1
ATOM 568 N N . ASP A 1 74 ? -4.366 1.312 7.404 1.00 98.25 74 ASP A N 1
ATOM 569 C CA . ASP A 1 74 ? -5.618 0.609 7.142 1.00 98.25 74 ASP A CA 1
ATOM 570 C C . ASP A 1 74 ? -5.737 0.241 5.649 1.00 98.25 74 ASP A C 1
ATOM 572 O O . ASP A 1 74 ? -6.056 -0.901 5.313 1.00 98.25 74 ASP A O 1
ATOM 576 N N . LEU A 1 75 ? -5.409 1.179 4.752 1.00 98.50 75 LEU A N 1
ATOM 577 C CA . LEU A 1 75 ? -5.444 1.014 3.294 1.00 98.50 75 LEU A CA 1
ATOM 578 C C . LEU A 1 75 ? -4.044 1.175 2.688 1.00 98.50 75 LEU A C 1
ATOM 580 O O . LEU A 1 75 ? -3.567 2.299 2.534 1.00 98.50 75 LEU A O 1
ATOM 584 N N . PHE A 1 76 ? -3.398 0.076 2.299 1.00 98.81 76 PHE A N 1
ATOM 585 C CA . PHE A 1 76 ? -2.104 0.111 1.616 1.00 98.81 76 PHE A CA 1
ATOM 586 C C . PHE A 1 76 ? -2.287 -0.077 0.111 1.00 98.81 76 PHE A C 1
ATOM 588 O O . PHE A 1 76 ? -2.811 -1.102 -0.324 1.00 98.81 76 PHE A O 1
ATOM 595 N N . LEU A 1 77 ? -1.899 0.917 -0.684 1.00 98.38 77 LEU A N 1
ATOM 596 C CA . LEU A 1 77 ? -2.291 1.011 -2.090 1.00 98.38 77 LEU A CA 1
ATOM 597 C C . LEU A 1 77 ? -1.106 1.094 -3.074 1.00 98.38 77 LEU A C 1
ATOM 599 O O . LEU A 1 77 ? -1.201 1.895 -3.985 1.00 98.38 77 LEU A O 1
ATOM 603 N N . PRO A 1 78 ? 0.003 0.344 -2.960 1.00 98.19 78 PRO A N 1
ATOM 604 C CA . PRO A 1 78 ? 1.135 0.492 -3.884 1.00 98.19 78 PRO A CA 1
ATOM 605 C C . PRO A 1 78 ? 0.841 -0.092 -5.278 1.00 98.19 78 PRO A C 1
ATOM 607 O O . PRO A 1 78 ? -0.117 -0.838 -5.485 1.00 98.19 78 PRO A O 1
ATOM 610 N N . SER A 1 79 ? 1.709 0.149 -6.255 1.00 97.50 79 SER A N 1
ATOM 611 C CA . SER A 1 79 ? 1.770 -0.704 -7.449 1.00 97.50 79 SER A CA 1
ATOM 612 C C . SER A 1 79 ? 2.453 -2.048 -7.162 1.00 97.50 79 SER A C 1
ATOM 614 O O . SER A 1 79 ? 3.197 -2.214 -6.187 1.00 97.50 79 SER A O 1
ATOM 616 N N . LEU A 1 80 ? 2.215 -3.035 -8.032 1.00 97.38 80 LEU A N 1
ATOM 617 C CA . LEU A 1 80 ? 2.919 -4.315 -7.948 1.00 97.38 80 LEU A CA 1
ATOM 618 C C . LEU A 1 80 ? 4.433 -4.138 -8.139 1.00 97.38 80 LEU A C 1
ATOM 620 O O . LEU A 1 80 ? 5.199 -4.711 -7.371 1.00 97.38 80 LEU A O 1
ATOM 624 N N . ASP A 1 81 ? 4.859 -3.330 -9.113 1.00 95.75 81 ASP A N 1
ATOM 625 C CA . ASP A 1 81 ? 6.280 -3.102 -9.409 1.00 95.75 81 ASP A CA 1
ATOM 626 C C . ASP A 1 81 ? 7.008 -2.484 -8.203 1.00 95.75 81 ASP A C 1
ATOM 628 O O . ASP A 1 81 ? 8.069 -2.971 -7.811 1.00 95.75 81 ASP A O 1
ATOM 632 N N . GLU A 1 82 ? 6.402 -1.494 -7.540 1.00 97.44 82 GLU A N 1
ATOM 633 C CA . GLU A 1 82 ? 6.929 -0.909 -6.298 1.00 97.44 82 GLU A CA 1
ATOM 634 C C . GLU A 1 82 ? 7.040 -1.942 -5.181 1.00 97.44 82 GLU A C 1
ATOM 636 O O . GLU A 1 82 ? 8.049 -2.013 -4.479 1.00 97.44 82 GLU A O 1
ATOM 641 N N . THR A 1 83 ? 6.013 -2.775 -5.031 1.00 98.00 83 THR A N 1
ATOM 642 C CA . THR A 1 83 ? 5.989 -3.808 -3.997 1.00 98.00 83 THR A CA 1
ATOM 643 C C . THR A 1 83 ? 7.070 -4.858 -4.238 1.00 98.00 83 THR A C 1
ATOM 645 O O . THR A 1 83 ? 7.763 -5.249 -3.300 1.00 98.00 83 THR A O 1
ATOM 648 N N . LEU A 1 84 ? 7.254 -5.297 -5.485 1.00 97.62 84 LEU A N 1
ATOM 649 C CA . LEU A 1 84 ? 8.311 -6.239 -5.848 1.00 97.62 84 LEU A CA 1
ATOM 650 C C . LEU A 1 84 ? 9.688 -5.609 -5.670 1.00 97.62 84 LEU A C 1
ATOM 652 O O . LEU A 1 84 ? 10.559 -6.247 -5.096 1.00 97.62 84 LEU A O 1
ATOM 656 N N . PHE A 1 85 ? 9.882 -4.347 -6.054 1.00 97.75 85 PHE A N 1
ATOM 657 C CA . PHE A 1 85 ? 11.137 -3.646 -5.789 1.00 97.75 85 PHE A CA 1
ATOM 658 C C . PHE A 1 85 ? 11.509 -3.693 -4.297 1.00 97.75 85 PHE A C 1
ATOM 660 O O . PHE A 1 85 ? 12.660 -3.950 -3.946 1.00 97.75 85 PHE A O 1
ATOM 667 N N . MET A 1 86 ? 10.523 -3.462 -3.427 1.00 98.00 86 MET A N 1
ATOM 668 C CA . MET A 1 86 ? 10.697 -3.386 -1.976 1.00 98.00 86 MET A CA 1
ATOM 669 C C . MET A 1 86 ? 10.838 -4.753 -1.295 1.00 98.00 86 MET A C 1
ATOM 671 O O . MET A 1 86 ? 11.577 -4.879 -0.320 1.00 98.00 86 MET A O 1
ATOM 675 N N . LEU A 1 87 ? 10.107 -5.769 -1.759 1.00 98.06 87 LEU A N 1
ATOM 676 C CA . LEU A 1 87 ? 9.951 -7.041 -1.045 1.00 98.06 87 LEU A CA 1
ATOM 677 C C . LEU A 1 87 ? 10.575 -8.248 -1.757 1.00 98.06 87 LEU A C 1
ATOM 679 O O . LEU A 1 87 ? 10.797 -9.270 -1.100 1.00 98.06 87 LEU A O 1
ATOM 683 N N . ASP A 1 88 ? 10.847 -8.146 -3.057 1.00 96.88 88 ASP A N 1
ATOM 684 C CA . ASP A 1 88 ? 11.401 -9.199 -3.916 1.00 96.88 88 ASP A CA 1
ATOM 685 C C . ASP A 1 88 ? 12.228 -8.591 -5.068 1.00 96.88 88 ASP A C 1
ATOM 687 O O . ASP A 1 88 ? 11.895 -8.678 -6.258 1.00 96.88 88 ASP A O 1
ATOM 691 N N . ARG A 1 89 ? 13.321 -7.916 -4.690 1.00 95.31 89 ARG A N 1
ATOM 692 C CA . ARG A 1 89 ? 14.202 -7.223 -5.636 1.00 95.31 89 ARG A CA 1
ATOM 693 C C . ARG A 1 89 ? 14.719 -8.125 -6.771 1.00 95.31 89 ARG A C 1
ATOM 695 O O . ARG A 1 89 ? 14.693 -7.667 -7.912 1.00 95.31 89 ARG A O 1
ATOM 702 N N . PRO A 1 90 ? 15.119 -9.392 -6.531 1.00 95.94 90 PRO A N 1
ATOM 703 C CA . PRO A 1 90 ? 15.527 -10.291 -7.609 1.00 95.94 90 PRO A CA 1
ATOM 704 C C . PRO A 1 90 ? 14.435 -10.515 -8.662 1.00 95.94 90 PRO A C 1
ATOM 706 O O . PRO A 1 90 ? 14.727 -10.465 -9.859 1.00 95.94 90 PRO A O 1
ATOM 709 N N . ARG A 1 91 ? 13.175 -10.726 -8.251 1.00 95.50 91 ARG A N 1
ATOM 710 C CA . ARG A 1 91 ? 12.062 -10.884 -9.198 1.00 95.50 91 ARG A CA 1
ATOM 711 C C . ARG A 1 91 ? 11.783 -9.593 -9.957 1.00 95.50 91 ARG A C 1
ATOM 713 O O . ARG A 1 91 ? 11.590 -9.646 -11.171 1.00 95.50 91 ARG A O 1
ATOM 720 N N . TYR A 1 92 ? 11.810 -8.450 -9.270 1.00 95.56 92 TYR A N 1
ATOM 721 C CA . TYR A 1 92 ? 11.686 -7.142 -9.912 1.00 95.56 92 TYR A CA 1
ATOM 722 C C . TYR A 1 92 ? 12.756 -6.956 -11.002 1.00 95.56 92 TYR A C 1
ATOM 724 O O . TYR A 1 92 ? 12.414 -6.667 -12.147 1.00 95.56 92 TYR A O 1
ATOM 732 N N . ASP A 1 93 ? 14.034 -7.197 -10.694 1.00 95.12 93 ASP A N 1
ATOM 733 C CA . ASP A 1 93 ? 15.133 -7.028 -11.652 1.00 95.12 93 ASP A CA 1
ATOM 734 C C . ASP A 1 93 ? 15.018 -8.013 -12.841 1.00 95.12 93 ASP A C 1
ATOM 736 O O . ASP A 1 93 ? 15.270 -7.643 -13.994 1.00 95.12 93 ASP A O 1
ATOM 740 N N . ALA A 1 94 ? 14.561 -9.250 -12.606 1.00 95.06 94 ALA A N 1
ATOM 741 C CA . ALA A 1 94 ? 14.288 -10.228 -13.665 1.00 95.06 94 ALA A CA 1
ATOM 742 C C . ALA A 1 94 ? 13.138 -9.790 -14.595 1.00 95.06 94 ALA A C 1
ATOM 744 O O . ALA A 1 94 ? 13.214 -9.983 -15.809 1.00 95.06 94 ALA A O 1
ATOM 745 N N . MET A 1 95 ? 12.094 -9.158 -14.050 1.00 93.06 95 MET A N 1
ATOM 746 C CA . MET A 1 95 ? 10.984 -8.595 -14.829 1.00 93.06 95 MET A CA 1
ATOM 747 C C . MET A 1 95 ? 11.405 -7.348 -15.616 1.00 93.06 95 MET A C 1
ATOM 749 O O . MET A 1 95 ? 11.011 -7.189 -16.772 1.00 93.06 95 MET A O 1
ATOM 753 N N . GLN A 1 96 ? 12.230 -6.468 -15.034 1.00 91.44 96 GLN A N 1
ATOM 754 C CA . GLN A 1 96 ? 12.732 -5.277 -15.736 1.00 91.44 96 GLN A CA 1
ATOM 755 C C . GLN A 1 96 ? 13.703 -5.628 -16.870 1.00 91.44 96 GLN A C 1
ATOM 757 O O . GLN A 1 96 ? 13.696 -4.966 -17.905 1.00 91.44 96 GLN A O 1
ATOM 762 N N . SER A 1 97 ? 14.511 -6.678 -16.701 1.00 93.69 97 SER A N 1
ATOM 763 C CA . SER A 1 97 ? 15.436 -7.172 -17.733 1.00 93.69 97 SER A CA 1
ATOM 764 C C . SER A 1 97 ? 14.774 -8.058 -18.795 1.00 93.69 97 SER A C 1
ATOM 766 O O . SER A 1 97 ? 15.423 -8.419 -19.775 1.00 93.69 97 SER A O 1
ATOM 768 N N . GLY A 1 98 ? 13.492 -8.404 -18.626 1.00 91.44 98 GLY A N 1
ATOM 769 C CA . GLY A 1 98 ? 12.740 -9.253 -19.554 1.00 91.44 98 GLY A CA 1
ATOM 770 C C . GLY A 1 98 ? 13.050 -10.749 -19.445 1.00 91.44 98 GLY A C 1
ATOM 771 O O . GLY A 1 98 ? 12.610 -11.522 -20.292 1.00 91.44 98 GLY A O 1
ATOM 772 N N . VAL A 1 99 ? 13.788 -11.170 -18.414 1.00 93.19 99 VAL A N 1
ATOM 773 C CA . VAL A 1 99 ? 14.035 -12.588 -18.104 1.00 93.19 99 VAL A CA 1
ATOM 774 C C . VAL A 1 99 ? 12.753 -13.272 -17.620 1.00 93.19 99 VAL A C 1
ATOM 776 O O . VAL A 1 99 ? 12.533 -14.446 -17.911 1.00 93.19 99 VAL A O 1
ATOM 779 N N . LEU A 1 100 ? 11.904 -12.539 -16.894 1.00 89.94 100 LEU A N 1
ATOM 780 C CA . LEU A 1 100 ? 10.609 -13.003 -16.399 1.00 89.94 100 LEU A CA 1
ATOM 781 C C . LEU A 1 100 ? 9.476 -12.164 -17.013 1.00 89.94 100 LEU A C 1
ATOM 783 O O . LEU A 1 100 ? 9.622 -10.952 -17.178 1.00 89.94 100 LEU A O 1
ATOM 787 N N . ASP A 1 101 ? 8.349 -12.800 -17.352 1.00 87.19 101 ASP A N 1
ATOM 788 C CA . ASP A 1 101 ? 7.188 -12.096 -17.911 1.00 87.19 101 ASP A CA 1
ATOM 789 C C . ASP A 1 101 ? 6.628 -11.088 -16.899 1.00 87.19 101 ASP A C 1
ATOM 791 O O . ASP A 1 101 ? 6.395 -11.389 -15.730 1.00 87.19 101 ASP A O 1
ATOM 795 N N . ARG A 1 102 ? 6.356 -9.871 -17.365 1.00 84.56 102 ARG A N 1
ATOM 796 C CA . ARG A 1 102 ? 5.758 -8.822 -16.544 1.00 84.56 102 ARG A CA 1
ATOM 797 C C . ARG A 1 102 ? 4.306 -9.110 -16.182 1.00 84.56 102 ARG A C 1
ATOM 799 O O . ARG A 1 102 ? 3.741 -8.355 -15.397 1.00 84.56 102 ARG A O 1
ATOM 806 N N . THR A 1 103 ? 3.657 -10.093 -16.804 1.00 87.12 103 THR A N 1
ATOM 807 C CA . THR A 1 103 ? 2.269 -10.482 -16.512 1.00 87.12 103 THR A CA 1
ATOM 808 C C . THR A 1 103 ? 2.163 -11.136 -15.136 1.00 87.12 103 THR A C 1
ATOM 810 O O . THR A 1 103 ? 2.683 -12.234 -14.956 1.00 87.12 103 THR A O 1
ATOM 813 N N . PRO A 1 104 ? 1.499 -10.497 -14.151 1.00 88.06 104 PRO A N 1
ATOM 814 C CA . PRO A 1 104 ? 1.297 -11.135 -12.865 1.00 88.06 104 PRO A CA 1
ATOM 815 C C . PRO A 1 104 ? 0.259 -12.246 -12.996 1.00 88.06 104 PRO A C 1
ATOM 817 O O . PRO A 1 104 ? -0.848 -12.020 -13.487 1.00 88.06 104 PRO A O 1
ATOM 820 N N . ASP A 1 105 ? 0.615 -13.437 -12.530 1.00 91.81 105 ASP A N 1
ATOM 821 C CA . ASP A 1 105 ? -0.343 -14.510 -12.303 1.00 91.81 105 ASP A CA 1
ATOM 822 C C . ASP A 1 105 ? -1.057 -14.332 -10.950 1.00 91.81 105 ASP A C 1
ATOM 824 O O . ASP A 1 105 ? -0.684 -13.511 -10.104 1.00 91.81 105 ASP A O 1
ATOM 828 N N . SER A 1 106 ? -2.132 -15.094 -10.748 1.00 93.81 106 SER A N 1
ATOM 829 C CA . SER A 1 106 ? -2.907 -15.049 -9.506 1.00 93.81 106 SER A CA 1
ATOM 830 C C . SER A 1 106 ? -2.097 -15.494 -8.290 1.00 93.81 106 SER A C 1
ATOM 832 O O . SER A 1 106 ? -2.333 -14.995 -7.196 1.00 93.81 106 SER A O 1
ATOM 834 N N . GLU A 1 107 ? -1.145 -16.414 -8.467 1.00 95.69 107 GLU A N 1
ATOM 835 C CA . GLU A 1 107 ? -0.315 -16.931 -7.376 1.00 95.69 107 GLU A CA 1
ATOM 836 C C . GLU A 1 107 ? 0.609 -15.842 -6.820 1.00 95.69 107 GLU A C 1
ATOM 838 O O . GLU A 1 107 ? 0.678 -15.646 -5.606 1.00 95.69 107 GLU A O 1
ATOM 843 N N . LEU A 1 108 ? 1.241 -15.060 -7.699 1.00 96.06 108 LEU A N 1
ATOM 844 C CA . LEU A 1 108 ? 2.049 -13.905 -7.334 1.00 96.06 108 LEU A CA 1
ATOM 845 C C . LEU A 1 108 ? 1.225 -12.860 -6.584 1.00 96.06 108 LEU A C 1
ATOM 847 O O . LEU A 1 108 ? 1.636 -12.405 -5.516 1.00 96.06 108 LEU A O 1
ATOM 851 N N . LEU A 1 109 ? 0.075 -12.465 -7.138 1.00 97.81 109 LEU A N 1
ATOM 852 C CA . LEU A 1 109 ? -0.785 -11.448 -6.525 1.00 97.81 109 LEU A CA 1
ATOM 853 C C . LEU A 1 109 ? -1.265 -11.898 -5.142 1.00 97.81 109 LEU A C 1
ATOM 855 O O . LEU A 1 109 ? -1.230 -11.122 -4.179 1.00 97.81 109 LEU A O 1
ATOM 859 N N . HIS A 1 110 ? -1.639 -13.172 -5.024 1.00 97.88 110 HIS A N 1
ATOM 860 C CA . HIS A 1 110 ? -2.033 -13.769 -3.762 1.00 97.88 110 HIS A CA 1
ATOM 861 C C . HIS A 1 110 ? -0.883 -13.739 -2.752 1.00 97.88 110 HIS A C 1
ATOM 863 O O . HIS A 1 110 ? -1.056 -13.190 -1.667 1.00 97.88 110 HIS A O 1
ATOM 869 N N . ALA A 1 111 ? 0.304 -14.237 -3.110 1.00 98.19 111 ALA A N 1
ATOM 870 C CA . ALA A 1 111 ? 1.462 -14.300 -2.216 1.00 98.19 111 ALA A CA 1
ATOM 871 C C . ALA A 1 111 ? 1.939 -12.911 -1.753 1.00 98.19 111 ALA A C 1
ATOM 873 O O . ALA A 1 111 ? 2.203 -12.698 -0.567 1.00 98.19 111 ALA A O 1
ATOM 874 N N . VAL A 1 112 ? 2.015 -11.944 -2.673 1.00 98.25 112 VAL A N 1
ATOM 875 C CA . VAL A 1 112 ? 2.428 -10.567 -2.362 1.00 98.25 112 VAL A CA 1
ATOM 876 C C . VAL A 1 112 ? 1.424 -9.902 -1.427 1.00 98.25 112 VAL A C 1
ATOM 878 O O . VAL A 1 112 ? 1.808 -9.328 -0.407 1.00 98.25 112 VAL A O 1
ATOM 881 N N . SER A 1 113 ? 0.131 -10.005 -1.737 1.00 98.50 113 SER A N 1
ATOM 882 C CA . SER A 1 113 ? -0.906 -9.427 -0.882 1.00 98.50 113 SER A CA 1
ATOM 883 C C . SER A 1 113 ? -1.013 -10.122 0.474 1.00 98.50 113 SER A C 1
ATOM 885 O O . SER A 1 113 ? -1.242 -9.441 1.469 1.00 98.50 113 SER A O 1
ATOM 887 N N . ASP A 1 114 ? -0.786 -11.437 0.547 1.00 98.44 114 ASP A N 1
ATOM 888 C CA . ASP A 1 114 ? -0.774 -12.185 1.808 1.00 98.44 114 ASP A CA 1
ATOM 889 C C . ASP A 1 114 ? 0.327 -11.671 2.735 1.00 98.44 114 ASP A C 1
ATOM 891 O O . ASP A 1 114 ? 0.069 -11.340 3.891 1.00 98.44 114 ASP A O 1
ATOM 895 N N . ARG A 1 115 ? 1.539 -11.489 2.193 1.00 98.62 115 ARG A N 1
ATOM 896 C CA . ARG A 1 115 ? 2.675 -10.926 2.930 1.00 98.62 115 ARG A CA 1
ATOM 897 C C . ARG A 1 115 ? 2.376 -9.518 3.450 1.00 98.62 115 ARG A C 1
ATOM 899 O O . ARG A 1 115 ? 2.677 -9.224 4.603 1.00 98.62 115 ARG A O 1
ATOM 906 N N . LEU A 1 116 ? 1.760 -8.660 2.636 1.00 98.75 116 LEU A N 1
ATOM 907 C CA . LEU A 1 116 ? 1.395 -7.294 3.033 1.00 98.75 116 LEU A CA 1
ATOM 908 C C . LEU A 1 116 ? 0.292 -7.258 4.107 1.00 98.75 116 LEU A C 1
ATOM 910 O O . LEU A 1 116 ? 0.373 -6.476 5.055 1.00 98.75 116 LEU A O 1
ATOM 914 N N . LEU A 1 117 ? -0.715 -8.129 4.007 1.00 98.69 117 LEU A N 1
ATOM 915 C CA . LEU A 1 117 ? -1.742 -8.284 5.043 1.00 98.69 117 LEU A CA 1
ATOM 916 C C . LEU A 1 117 ? -1.147 -8.855 6.338 1.00 98.69 117 LEU A C 1
ATOM 918 O O . LEU A 1 117 ? -1.503 -8.410 7.433 1.00 98.69 117 LEU A O 1
ATOM 922 N N . ALA A 1 118 ? -0.213 -9.804 6.236 1.00 98.50 118 ALA A N 1
ATOM 923 C CA . ALA A 1 118 ? 0.508 -10.361 7.378 1.00 98.50 118 ALA A CA 1
ATOM 924 C C . ALA A 1 118 ? 1.357 -9.300 8.098 1.00 98.50 118 ALA A C 1
ATOM 926 O O . ALA A 1 118 ? 1.462 -9.338 9.322 1.00 98.50 118 ALA A O 1
ATOM 927 N N . MET A 1 119 ? 1.890 -8.317 7.365 1.00 98.62 119 MET A N 1
ATOM 928 C CA . MET A 1 119 ? 2.616 -7.173 7.930 1.00 98.62 119 MET A CA 1
ATOM 929 C C . MET A 1 119 ? 1.720 -6.152 8.649 1.00 98.62 119 MET A C 1
ATOM 931 O O . MET A 1 119 ? 2.239 -5.335 9.400 1.00 98.62 119 MET A O 1
ATOM 935 N N . GLY A 1 120 ? 0.395 -6.193 8.476 1.00 98.19 120 GLY A N 1
ATOM 936 C CA . GLY A 1 120 ? -0.528 -5.435 9.329 1.00 98.19 120 GLY A CA 1
ATOM 937 C C . GLY A 1 120 ? -1.616 -4.648 8.609 1.00 98.19 120 GLY A C 1
ATOM 938 O O . GLY A 1 120 ? -2.584 -4.272 9.270 1.00 98.19 120 GLY A O 1
ATOM 939 N N . ALA A 1 121 ? -1.528 -4.469 7.287 1.00 98.31 121 ALA A N 1
ATOM 940 C CA . ALA A 1 121 ? -2.555 -3.749 6.535 1.00 98.31 121 ALA A CA 1
ATOM 941 C C . ALA A 1 121 ? -3.936 -4.424 6.664 1.00 98.31 121 ALA A C 1
ATOM 943 O O . ALA A 1 121 ? -4.040 -5.655 6.753 1.00 98.31 121 ALA A O 1
ATOM 944 N N . ALA A 1 122 ? -5.014 -3.633 6.664 1.00 98.00 122 ALA A N 1
ATOM 945 C CA . ALA A 1 122 ? -6.378 -4.171 6.638 1.00 98.00 122 ALA A CA 1
ATOM 946 C C . ALA A 1 122 ? -6.857 -4.436 5.201 1.00 98.00 122 ALA A C 1
ATOM 948 O O . ALA A 1 122 ? -7.536 -5.436 4.945 1.00 98.00 122 ALA A O 1
ATOM 949 N N . VAL A 1 123 ? -6.474 -3.568 4.263 1.00 98.44 123 VAL A N 1
ATOM 950 C CA . VAL A 1 123 ? -6.761 -3.673 2.830 1.00 98.44 123 VAL A CA 1
ATOM 951 C C . VAL A 1 123 ? -5.485 -3.413 2.038 1.00 98.44 123 VAL A C 1
ATOM 953 O O . VAL A 1 123 ? -4.760 -2.460 2.317 1.00 98.44 123 VAL A O 1
ATOM 956 N N . VAL A 1 124 ? -5.240 -4.246 1.030 1.00 98.81 124 VAL A N 1
ATOM 957 C CA . VAL A 1 124 ? -4.139 -4.105 0.075 1.00 98.81 124 VAL A CA 1
ATOM 958 C C . VAL A 1 124 ? -4.725 -3.935 -1.321 1.00 98.81 124 VAL A C 1
ATOM 960 O O . VAL A 1 124 ? -5.454 -4.807 -1.791 1.00 98.81 124 VAL A O 1
ATOM 963 N N . GLY A 1 125 ? -4.409 -2.824 -1.982 1.00 98.44 12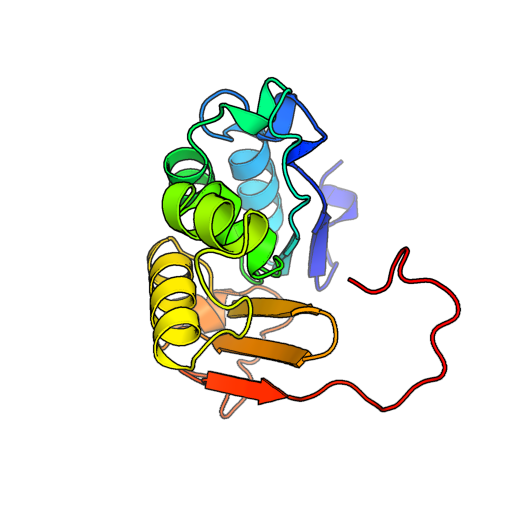5 GLY A N 1
ATOM 964 C CA . GLY A 1 125 ? -4.735 -2.570 -3.384 1.00 98.44 125 GLY A CA 1
ATOM 965 C C . GLY A 1 125 ? -3.458 -2.486 -4.211 1.00 98.44 125 GLY A C 1
ATOM 966 O O . GLY A 1 125 ? -2.666 -1.581 -3.992 1.00 98.44 125 GLY A O 1
ATOM 967 N N . LEU A 1 126 ? -3.256 -3.410 -5.149 1.00 98.44 126 LEU A N 1
ATOM 968 C CA . LEU A 1 126 ? -2.093 -3.428 -6.034 1.00 98.44 126 LEU A CA 1
ATOM 969 C C . LEU A 1 126 ? -2.471 -2.876 -7.404 1.00 98.44 126 LEU A C 1
ATOM 971 O O . LEU A 1 126 ? -3.259 -3.493 -8.130 1.00 98.44 126 LEU A O 1
ATOM 975 N N . LYS A 1 127 ? -1.886 -1.735 -7.779 1.00 97.38 127 LYS A N 1
ATOM 976 C CA . LYS A 1 127 ? -2.007 -1.213 -9.148 1.00 97.38 127 LYS A CA 1
ATOM 977 C C . LYS A 1 127 ? -1.201 -2.087 -10.113 1.00 97.38 127 LYS A C 1
ATOM 979 O O . LYS A 1 127 ? -0.020 -2.346 -9.876 1.00 97.38 127 LYS A O 1
ATOM 984 N N . LEU A 1 128 ? -1.835 -2.515 -11.206 1.00 95.50 128 LEU A N 1
ATOM 985 C CA . LEU A 1 128 ? -1.259 -3.416 -12.216 1.00 95.50 128 LEU A CA 1
ATOM 986 C C . LEU A 1 128 ? -1.009 -2.711 -13.562 1.00 95.50 128 LEU A C 1
ATOM 988 O O . LEU A 1 128 ? -0.928 -3.365 -14.602 1.00 95.50 128 LEU A O 1
ATOM 992 N N . GLY A 1 129 ? -0.923 -1.378 -13.557 1.00 91.50 129 GLY A N 1
ATOM 993 C CA . GLY A 1 129 ? -0.777 -0.575 -14.769 1.00 91.50 129 GLY A CA 1
ATOM 994 C C . GLY A 1 129 ? -2.018 -0.657 -15.660 1.00 91.50 129 GLY A C 1
ATOM 995 O O . GLY A 1 129 ? -3.137 -0.464 -15.195 1.00 91.50 129 GLY A O 1
ATOM 996 N N . ASP A 1 130 ? -1.823 -0.972 -16.938 1.00 90.00 130 ASP A N 1
ATOM 997 C CA . ASP A 1 130 ? -2.892 -1.139 -17.932 1.00 90.00 130 ASP A CA 1
ATOM 998 C C . ASP A 1 130 ? -3.735 -2.413 -17.736 1.00 90.00 130 ASP A C 1
ATOM 1000 O O . ASP A 1 130 ? -4.771 -2.585 -18.383 1.00 90.00 130 ASP A O 1
ATOM 1004 N N . ARG A 1 131 ? -3.328 -3.291 -16.813 1.00 91.69 131 ARG A N 1
ATOM 1005 C CA . ARG A 1 131 ? -4.034 -4.537 -16.485 1.00 91.69 131 ARG A CA 1
ATOM 1006 C C . ARG A 1 131 ? -5.070 -4.383 -15.375 1.00 91.69 131 ARG A C 1
ATOM 1008 O O . ARG A 1 131 ? -5.792 -5.336 -15.092 1.00 91.69 131 ARG A O 1
ATOM 1015 N N . GLY A 1 132 ? -5.176 -3.197 -14.777 1.00 94.88 132 GLY A N 1
ATOM 1016 C CA . GLY A 1 132 ? -6.206 -2.873 -13.796 1.00 94.88 132 GLY A CA 1
ATOM 1017 C C . GLY A 1 132 ? -5.727 -2.865 -12.349 1.00 94.88 132 GLY A C 1
ATOM 1018 O O . GLY A 1 132 ? -4.615 -2.432 -12.046 1.00 94.88 132 GLY A O 1
ATOM 1019 N N . LEU A 1 133 ? -6.605 -3.292 -11.443 1.00 96.88 133 LEU A N 1
ATOM 1020 C CA . LEU A 1 133 ? -6.404 -3.219 -9.998 1.00 96.88 133 LEU A CA 1
ATOM 1021 C C . LEU A 1 133 ? -6.715 -4.572 -9.361 1.00 96.88 133 LEU A C 1
ATOM 1023 O O . LEU A 1 133 ? -7.796 -5.133 -9.561 1.00 96.88 133 LEU A O 1
ATOM 1027 N N . TYR A 1 134 ? -5.777 -5.062 -8.560 1.00 98.25 134 TYR A N 1
ATOM 1028 C CA . TYR A 1 134 ? -5.994 -6.175 -7.645 1.00 98.25 134 TYR A CA 1
ATOM 1029 C C . TYR A 1 134 ? -6.290 -5.624 -6.248 1.00 98.25 134 TYR A C 1
ATOM 1031 O O . TYR A 1 134 ? -5.641 -4.677 -5.809 1.00 98.25 134 TYR A O 1
ATOM 1039 N N . LEU A 1 135 ? -7.245 -6.209 -5.529 1.00 98.25 135 LEU A N 1
ATOM 1040 C CA . LEU A 1 135 ? -7.583 -5.816 -4.166 1.00 98.25 135 LEU A CA 1
ATOM 1041 C C . LEU A 1 135 ? -7.805 -7.042 -3.289 1.00 98.25 135 LEU A C 1
ATOM 1043 O O . LEU A 1 135 ? -8.552 -7.949 -3.657 1.00 98.25 135 LEU A O 1
ATOM 1047 N N . ARG A 1 136 ? -7.222 -7.027 -2.089 1.00 98.25 136 ARG A N 1
ATOM 1048 C CA . ARG A 1 136 ? -7.470 -8.035 -1.060 1.00 98.25 136 ARG A CA 1
ATOM 1049 C C . ARG A 1 136 ? -7.695 -7.399 0.304 1.00 98.25 136 ARG A C 1
ATOM 1051 O O . ARG A 1 136 ? -7.018 -6.441 0.671 1.00 98.25 136 ARG A O 1
ATOM 1058 N N . THR A 1 137 ? -8.638 -7.936 1.066 1.00 98.19 137 THR A N 1
ATOM 1059 C CA . THR A 1 137 ? -8.906 -7.517 2.444 1.00 98.19 137 THR A CA 1
ATOM 1060 C C . THR A 1 137 ? -8.537 -8.616 3.429 1.00 98.19 137 THR A C 1
ATOM 1062 O O . THR A 1 137 ? -8.586 -9.809 3.122 1.00 98.19 137 THR A O 1
ATOM 1065 N N . THR A 1 138 ? -8.174 -8.215 4.643 1.00 97.94 138 THR A N 1
ATOM 1066 C CA . THR A 1 138 ? -7.852 -9.157 5.712 1.00 97.94 138 THR A CA 1
ATOM 1067 C C . THR A 1 138 ? -9.069 -10.020 6.095 1.00 97.94 138 THR A C 1
ATOM 1069 O O . THR A 1 138 ? -10.200 -9.518 6.129 1.00 97.94 138 THR A O 1
ATOM 1072 N N . PRO A 1 139 ? -8.880 -11.314 6.422 1.00 96.88 139 PRO A N 1
ATOM 1073 C CA . PRO A 1 139 ? -9.917 -12.131 7.056 1.00 96.88 139 PRO A CA 1
ATOM 1074 C C . PRO A 1 139 ? -10.096 -11.808 8.555 1.00 96.88 139 PRO A C 1
ATOM 1076 O O . PRO A 1 139 ? -11.021 -12.313 9.191 1.00 96.88 139 PRO A O 1
ATOM 1079 N N . ASP A 1 140 ? -9.232 -10.968 9.136 1.00 96.94 140 ASP A N 1
ATOM 1080 C CA . ASP A 1 140 ? -9.298 -10.526 10.530 1.00 96.94 140 ASP A CA 1
ATOM 1081 C C . ASP A 1 140 ? -10.384 -9.455 10.720 1.00 96.94 140 ASP A C 1
ATOM 1083 O O . ASP A 1 140 ? -10.205 -8.270 10.417 1.00 96.94 140 ASP A O 1
ATOM 1087 N N . ARG A 1 141 ? -11.530 -9.878 11.265 1.00 94.94 141 ARG A N 1
ATOM 1088 C CA . ARG A 1 141 ? -12.681 -8.998 11.508 1.00 94.94 141 ARG A CA 1
ATOM 1089 C C . ARG A 1 141 ? -12.338 -7.824 12.417 1.00 94.94 141 ARG A C 1
ATOM 1091 O O . ARG A 1 141 ? -12.827 -6.724 12.179 1.00 94.94 141 ARG A O 1
ATOM 1098 N N . VAL A 1 142 ? -11.536 -8.051 13.457 1.00 94.50 142 VAL A N 1
ATOM 1099 C CA . VAL A 1 142 ? -11.212 -7.010 14.439 1.00 94.50 142 VAL A CA 1
ATOM 1100 C C . VAL A 1 142 ? -10.341 -5.946 13.790 1.00 94.50 142 VAL A C 1
ATOM 1102 O O . VAL A 1 142 ? -10.564 -4.756 14.006 1.00 94.50 142 VAL A O 1
ATOM 1105 N N . ARG A 1 143 ? -9.377 -6.356 12.964 1.00 95.56 143 ARG A N 1
ATOM 1106 C CA . ARG A 1 143 ? -8.525 -5.428 12.220 1.00 95.56 143 ARG A CA 1
ATOM 1107 C C . ARG A 1 143 ? -9.315 -4.603 11.216 1.00 95.56 143 ARG A C 1
ATOM 1109 O O . ARG A 1 143 ? -9.189 -3.385 11.232 1.00 95.56 143 ARG A O 1
ATOM 1116 N N . LEU A 1 144 ? -10.172 -5.241 10.418 1.00 95.25 144 LEU A N 1
ATOM 1117 C CA . LEU A 1 144 ? -10.986 -4.539 9.424 1.00 95.25 144 LEU A CA 1
ATOM 1118 C C . LEU A 1 144 ? -12.001 -3.583 10.073 1.00 95.25 144 LEU A C 1
ATOM 1120 O O . LEU A 1 144 ? -12.208 -2.485 9.580 1.00 95.25 144 LEU A O 1
ATOM 1124 N N . GLN A 1 145 ? -12.593 -3.952 11.213 1.00 92.69 145 GLN A N 1
ATOM 1125 C CA . GLN A 1 145 ? -13.496 -3.065 11.959 1.00 92.69 145 GLN A CA 1
ATOM 1126 C C . GLN A 1 145 ? -12.762 -1.880 12.608 1.00 92.69 145 GLN A C 1
ATOM 1128 O O . GLN A 1 145 ? -13.359 -0.840 12.860 1.00 92.69 145 GLN A O 1
ATOM 1133 N N . ARG A 1 146 ? -11.461 -2.022 12.885 1.00 92.25 146 ARG A N 1
ATOM 1134 C CA . ARG A 1 146 ? -10.606 -0.954 13.422 1.00 92.25 146 ARG A CA 1
ATOM 1135 C C . ARG A 1 146 ? -9.950 -0.103 12.333 1.00 92.25 146 ARG A C 1
ATOM 1137 O O . ARG A 1 146 ? -9.090 0.705 12.674 1.00 92.25 146 ARG A O 1
ATOM 1144 N N . ALA A 1 147 ? -10.340 -0.263 11.068 1.00 92.62 147 ALA A N 1
ATOM 1145 C CA . ALA A 1 147 ? -9.793 0.469 9.927 1.00 92.62 147 ALA A CA 1
ATOM 1146 C C . ALA A 1 147 ? -10.276 1.936 9.845 1.00 92.62 147 ALA A C 1
ATOM 1148 O O . ALA A 1 147 ? -10.411 2.493 8.758 1.00 92.62 147 ALA A O 1
ATOM 1149 N N . GLY A 1 148 ? -10.575 2.552 10.992 1.00 88.69 148 GLY A N 1
ATOM 1150 C CA . GLY A 1 148 ? -11.020 3.937 11.129 1.00 88.69 148 GLY A CA 1
ATOM 1151 C C . GLY A 1 148 ? -12.439 4.225 10.628 1.00 88.69 148 GLY A C 1
ATOM 1152 O O . GLY A 1 148 ? -13.213 3.329 10.288 1.00 88.69 148 GLY A O 1
ATOM 1153 N N . ALA A 1 149 ? -12.767 5.515 10.590 1.00 88.44 149 ALA A N 1
ATOM 1154 C CA . ALA A 1 149 ? -14.099 6.040 10.304 1.00 88.44 149 ALA A CA 1
ATOM 1155 C C . ALA A 1 149 ? -14.698 5.612 8.950 1.00 88.44 149 ALA A C 1
ATOM 1157 O O . ALA A 1 149 ? -15.917 5.539 8.828 1.00 88.44 149 ALA A O 1
ATOM 1158 N N . ALA A 1 150 ? -13.886 5.298 7.934 1.00 89.38 150 ALA A N 1
ATOM 1159 C CA . ALA A 1 150 ? -14.398 4.822 6.643 1.00 89.38 150 ALA A CA 1
ATOM 1160 C C . ALA A 1 150 ? -14.991 3.398 6.704 1.00 89.38 150 ALA A C 1
ATOM 1162 O O . ALA A 1 150 ? -15.701 2.991 5.785 1.00 89.38 150 ALA A O 1
ATOM 1163 N N . PHE A 1 151 ? -14.705 2.648 7.773 1.00 89.88 151 PHE A N 1
ATOM 1164 C CA . PHE A 1 151 ? -15.179 1.281 8.003 1.00 89.88 151 PHE A CA 1
ATOM 1165 C C . PHE A 1 151 ? -16.127 1.187 9.206 1.00 89.88 151 PHE A C 1
ATOM 1167 O O . PHE A 1 151 ? -16.349 0.086 9.712 1.00 89.88 151 PHE A O 1
ATOM 1174 N N . ASP A 1 152 ? -16.689 2.310 9.667 1.00 89.25 152 ASP A N 1
ATOM 1175 C CA 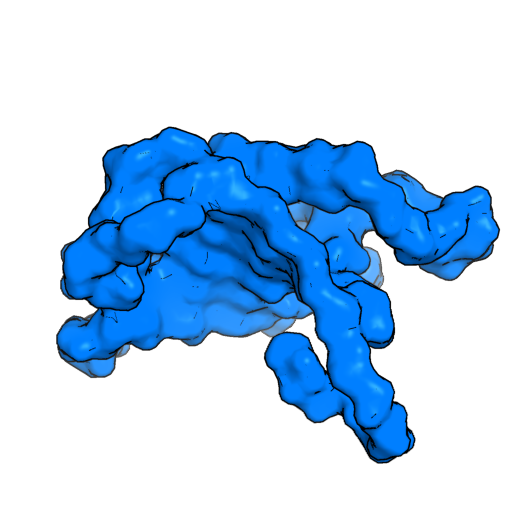. ASP A 1 152 ? -17.689 2.340 10.736 1.00 89.25 152 ASP A CA 1
ATOM 1176 C C . ASP A 1 152 ? -19.053 2.841 10.207 1.00 89.25 152 ASP A C 1
ATOM 1178 O O . ASP A 1 152 ? -19.186 4.023 9.878 1.00 89.25 152 ASP A O 1
ATOM 1182 N N . PRO A 1 153 ? -20.080 1.974 10.084 1.00 90.00 153 PRO A N 1
ATOM 1183 C CA . PRO A 1 153 ? -20.075 0.549 10.419 1.00 90.00 153 PRO A CA 1
ATOM 1184 C C . PRO A 1 153 ? -19.317 -0.307 9.391 1.00 90.00 153 PRO A C 1
ATOM 1186 O O . PRO A 1 153 ? -19.196 0.054 8.219 1.00 90.00 153 PRO A O 1
ATOM 1189 N N . LEU A 1 154 ? -18.872 -1.496 9.822 1.00 87.56 154 LEU A N 1
ATOM 1190 C CA . LEU A 1 154 ? -18.115 -2.426 8.976 1.00 87.56 154 LEU A CA 1
ATOM 1191 C C . LEU A 1 154 ? -18.913 -2.807 7.712 1.00 87.56 154 LEU A C 1
ATOM 1193 O O . LEU A 1 154 ? -19.991 -3.400 7.839 1.00 87.56 154 LEU A O 1
ATOM 1197 N N . PRO A 1 155 ? -18.377 -2.570 6.498 1.00 84.88 155 PRO A N 1
ATOM 1198 C CA . PRO A 1 155 ? -19.057 -2.926 5.259 1.00 84.88 155 PRO A CA 1
ATOM 1199 C C . PRO A 1 155 ? -19.333 -4.435 5.137 1.00 84.88 155 PRO A C 1
ATOM 1201 O O . PRO A 1 155 ? -18.437 -5.277 5.260 1.00 84.88 155 PRO A O 1
ATOM 1204 N N . VAL A 1 156 ? -20.588 -4.797 4.851 1.00 90.62 156 VAL A N 1
ATOM 1205 C CA . VAL A 1 156 ? -21.002 -6.197 4.662 1.00 90.62 156 VAL A CA 1
ATOM 1206 C C . VAL A 1 156 ? -20.315 -6.790 3.432 1.00 90.62 156 VAL A C 1
ATOM 1208 O O . VAL A 1 156 ? -20.244 -6.161 2.380 1.00 90.62 156 VAL A O 1
ATOM 1211 N N . GLY A 1 157 ? -19.825 -8.025 3.558 1.00 92.69 157 GLY A N 1
ATOM 1212 C CA . GLY A 1 157 ? -19.223 -8.759 2.443 1.00 92.69 157 GLY A CA 1
ATOM 1213 C C . GLY A 1 157 ? -17.789 -8.352 2.105 1.00 92.69 157 GLY A C 1
ATOM 1214 O O . GLY A 1 157 ? -17.273 -8.831 1.104 1.00 92.69 157 GLY A O 1
ATOM 1215 N N . TRP A 1 158 ? -17.140 -7.518 2.924 1.00 94.56 158 TRP A N 1
ATOM 1216 C CA . TRP A 1 158 ? -15.757 -7.071 2.710 1.00 94.56 158 TRP A CA 1
ATOM 1217 C C . TRP A 1 158 ? -14.698 -7.836 3.503 1.00 94.56 158 TRP A C 1
ATOM 1219 O O . TRP A 1 158 ? -13.519 -7.547 3.354 1.00 94.56 158 TRP A O 1
ATOM 1229 N N . LEU A 1 159 ? -15.074 -8.815 4.324 1.00 95.88 159 LEU A N 1
ATOM 1230 C CA . LEU A 1 159 ? -14.117 -9.624 5.082 1.00 95.88 159 LEU A CA 1
ATOM 1231 C C . LEU A 1 159 ? -13.455 -10.675 4.177 1.00 95.88 159 LEU A C 1
ATOM 1233 O O . LEU A 1 159 ? -14.171 -11.440 3.534 1.00 95.88 159 LEU A O 1
ATOM 1237 N N . GLY A 1 160 ? -12.119 -10.734 4.150 1.00 96.81 160 GLY A N 1
ATOM 1238 C CA . GLY A 1 160 ? -11.368 -11.760 3.411 1.00 96.81 160 GLY A CA 1
ATOM 1239 C C . GLY A 1 160 ? -11.643 -11.802 1.902 1.00 96.81 160 GLY A C 1
ATOM 1240 O O . GLY A 1 160 ? -11.633 -12.877 1.308 1.00 96.81 160 GLY A O 1
ATOM 1241 N N . ARG A 1 161 ? -11.965 -10.663 1.283 1.00 96.94 161 ARG A N 1
ATOM 1242 C CA . ARG A 1 161 ? -12.259 -10.561 -0.152 1.00 96.94 161 ARG A CA 1
ATOM 1243 C C . ARG A 1 161 ? -10.976 -10.502 -0.956 1.00 96.94 161 ARG A C 1
ATOM 1245 O O . ARG A 1 161 ? -10.008 -9.896 -0.517 1.00 96.94 161 ARG A O 1
ATOM 1252 N N . GLU A 1 162 ? -11.027 -11.053 -2.160 1.00 97.88 162 GLU A N 1
ATOM 1253 C CA . GLU A 1 162 ? -9.961 -11.012 -3.157 1.00 97.88 162 GLU A CA 1
ATOM 1254 C C . GLU A 1 162 ? -10.608 -10.743 -4.518 1.00 97.88 162 GLU A C 1
ATOM 1256 O O . GLU A 1 162 ? -11.559 -11.427 -4.902 1.00 97.88 162 GLU A O 1
ATOM 1261 N N . LEU A 1 163 ? -10.185 -9.673 -5.188 1.00 97.12 163 LEU A N 1
ATOM 1262 C CA . LEU A 1 163 ? -10.840 -9.118 -6.370 1.00 97.12 163 LEU A CA 1
ATOM 1263 C C . LEU A 1 163 ? -9.791 -8.648 -7.377 1.00 97.12 163 LEU A C 1
ATOM 1265 O O . LEU A 1 163 ? -8.772 -8.076 -6.999 1.00 97.12 163 LEU A O 1
ATOM 1269 N N . VAL A 1 164 ? -10.092 -8.813 -8.664 1.00 96.62 164 VAL A N 1
ATOM 1270 C CA . VAL A 1 164 ? -9.327 -8.222 -9.768 1.00 96.62 164 VAL A CA 1
ATOM 1271 C C . VAL A 1 164 ? -10.301 -7.540 -10.709 1.00 96.62 164 VAL A C 1
ATOM 1273 O O . VAL A 1 164 ? -11.311 -8.133 -11.088 1.00 96.62 164 VAL A O 1
ATOM 1276 N N . THR A 1 165 ? -10.010 -6.298 -11.079 1.00 95.44 165 THR A N 1
ATOM 1277 C CA . THR A 1 165 ? -10.793 -5.545 -12.063 1.00 95.44 165 THR A CA 1
ATOM 1278 C C . THR A 1 165 ? -9.885 -5.029 -13.173 1.00 95.44 165 THR A C 1
ATOM 1280 O O . THR A 1 165 ? -8.829 -4.486 -12.855 1.00 95.44 165 THR A O 1
ATOM 1283 N N . PRO A 1 166 ? -10.267 -5.155 -14.456 1.00 93.75 166 PRO A N 1
ATOM 1284 C CA . PRO A 1 166 ? -9.504 -4.588 -15.564 1.00 93.75 166 PRO A CA 1
ATOM 1285 C C . PRO A 1 166 ? -9.634 -3.057 -15.620 1.00 93.75 166 PRO A C 1
ATOM 1287 O O . PRO A 1 166 ? -10.554 -2.473 -15.041 1.00 93.75 166 PRO A O 1
ATOM 1290 N N . CYS A 1 167 ? -8.733 -2.406 -16.361 1.00 92.56 167 CYS A N 1
ATOM 1291 C CA . CYS A 1 167 ? -8.881 -1.001 -16.738 1.00 92.56 167 CYS A CA 1
ATOM 1292 C C . CYS A 1 167 ? -10.020 -0.803 -17.749 1.00 92.56 167 CYS A C 1
ATOM 1294 O O . CYS A 1 167 ? -10.313 -1.674 -18.570 1.00 92.56 167 CYS A O 1
ATOM 1296 N N . PHE A 1 168 ? -10.606 0.394 -17.754 1.00 90.69 168 PHE A N 1
ATOM 1297 C CA . PHE A 1 168 ? -11.430 0.837 -18.876 1.00 90.69 168 PHE A CA 1
ATOM 1298 C C . PHE A 1 168 ? -10.564 1.051 -20.121 1.00 90.69 168 PHE A C 1
ATOM 1300 O O . PHE A 1 168 ? -9.439 1.543 -20.032 1.00 90.69 168 PHE A O 1
ATOM 1307 N N . THR A 1 169 ? -11.105 0.743 -21.300 1.00 90.50 169 THR A N 1
ATOM 1308 C CA . THR A 1 169 ? -10.453 1.091 -22.565 1.00 90.50 169 THR A CA 1
ATOM 1309 C C . THR A 1 169 ? -10.490 2.605 -22.760 1.00 90.50 169 THR A C 1
ATOM 1311 O O . THR A 1 169 ? -11.565 3.199 -22.836 1.00 90.50 169 THR A O 1
ATOM 1314 N N . ALA A 1 170 ? -9.317 3.230 -22.854 1.00 88.62 170 ALA A N 1
ATOM 1315 C CA . ALA A 1 170 ? -9.186 4.673 -22.999 1.00 88.62 170 ALA A CA 1
ATOM 1316 C C . ALA A 1 170 ? -8.088 5.045 -24.000 1.00 88.62 170 ALA A C 1
ATOM 1318 O O . ALA A 1 170 ? -7.094 4.337 -24.166 1.00 88.62 170 ALA A O 1
ATOM 1319 N N . THR A 1 171 ? -8.243 6.203 -24.638 1.00 92.31 171 THR A N 1
ATOM 1320 C CA . THR A 1 171 ? -7.191 6.793 -25.469 1.00 92.31 171 THR A CA 1
ATOM 1321 C C . THR A 1 171 ? -6.186 7.510 -24.571 1.00 92.31 171 THR A C 1
ATOM 1323 O O . THR A 1 171 ? -6.415 8.649 -24.161 1.00 92.31 171 THR A O 1
ATOM 1326 N N . VAL A 1 172 ? -5.069 6.852 -24.262 1.00 90.19 172 VAL A N 1
ATOM 1327 C CA . VAL A 1 172 ? -4.047 7.385 -23.349 1.00 90.19 172 VAL A CA 1
ATOM 1328 C C . VAL A 1 172 ? -3.395 8.646 -23.933 1.00 90.19 172 VAL A C 1
ATOM 1330 O O . VAL A 1 172 ? -2.960 8.675 -25.086 1.00 90.19 172 VAL A O 1
ATOM 1333 N N . ARG A 1 173 ? -3.346 9.713 -23.126 1.00 91.00 173 ARG A N 1
ATOM 1334 C CA . ARG A 1 173 ? -2.656 10.982 -23.439 1.00 91.00 173 ARG A CA 1
ATOM 1335 C C . ARG A 1 173 ? -1.449 11.236 -22.539 1.00 91.00 173 ARG A C 1
ATOM 1337 O O . ARG A 1 173 ? -0.495 11.867 -22.973 1.00 91.00 173 ARG A O 1
ATOM 1344 N N . GLY A 1 174 ? -1.491 10.717 -21.317 1.00 87.50 174 GLY A N 1
ATOM 1345 C CA . GLY A 1 174 ? -0.424 10.750 -20.327 1.00 87.50 174 GLY A CA 1
ATOM 1346 C C . GLY A 1 174 ? -0.802 9.858 -19.147 1.00 87.50 174 GLY A C 1
ATOM 1347 O O . GLY A 1 174 ? -1.976 9.527 -18.981 1.00 87.50 174 GLY A O 1
ATOM 1348 N N . THR A 1 175 ? 0.190 9.447 -18.362 1.00 85.38 175 THR A N 1
ATOM 1349 C CA . THR A 1 175 ? 0.019 8.541 -17.209 1.00 85.38 175 THR A CA 1
ATOM 1350 C C . THR A 1 175 ? 0.343 9.210 -15.871 1.00 85.38 175 THR A C 1
ATOM 1352 O O . THR A 1 175 ? 0.143 8.615 -14.815 1.00 85.38 175 THR A O 1
ATOM 1355 N N . THR A 1 176 ? 0.815 10.461 -15.890 1.00 85.19 176 THR A N 1
ATOM 1356 C CA . THR A 1 176 ? 1.057 11.253 -14.680 1.00 85.19 176 THR A CA 1
ATOM 1357 C C . THR A 1 176 ? -0.246 11.446 -13.907 1.00 85.19 176 THR A C 1
ATOM 1359 O O . THR A 1 176 ? -1.208 11.987 -14.447 1.00 85.19 176 THR A O 1
ATOM 1362 N N . GLY A 1 177 ? -0.264 11.017 -12.642 1.00 82.88 177 GLY A N 1
ATOM 1363 C CA . GLY A 1 177 ? -1.438 11.120 -11.769 1.00 82.88 177 GLY A CA 1
ATOM 1364 C C . GLY A 1 177 ? -2.521 10.064 -12.012 1.00 82.88 177 GLY A C 1
ATOM 1365 O O . GLY A 1 177 ? -3.645 10.260 -11.568 1.00 82.88 177 GLY A O 1
ATOM 1366 N N . ALA A 1 178 ? -2.214 8.975 -12.727 1.00 84.06 178 ALA A N 1
ATOM 1367 C CA . ALA A 1 178 ? -3.154 7.867 -12.931 1.00 84.06 178 ALA A CA 1
ATOM 1368 C C . ALA A 1 178 ? -3.226 6.873 -11.750 1.00 84.06 178 ALA A C 1
ATOM 1370 O O . ALA A 1 178 ? -4.113 6.020 -11.744 1.00 84.06 178 ALA A O 1
ATOM 1371 N N . GLY A 1 179 ? -2.261 6.946 -10.824 1.00 72.69 179 GLY A N 1
ATOM 1372 C CA . GLY A 1 179 ? -2.127 6.062 -9.659 1.00 72.69 179 GLY A CA 1
ATOM 1373 C C . GLY A 1 179 ? -2.996 6.442 -8.470 1.00 72.69 179 GLY A C 1
ATOM 1374 O O . GLY A 1 179 ? -3.486 7.592 -8.431 1.00 72.69 179 GLY A O 1
#

Foldseek 3Di:
DLVVLQPPQEDEDEACLVPVQCPPPLRVVLQVVLQVSLVSLHFYEYEHDQHDCPDPSVPGQLLSSLLSRQLSHQHYAYAPLSLCSNPPVVVSVCCVVVVDPLDDDPVSVVVSVVSSVVSHYQKYWHQSDQQFIKIFGELDPVSQCSSGNVCVPNDPPRHGDIDGDGDDDDDDPDCVPVD

Sequence (179 aa):
DLDKVRGALIFHFGYPPIMRRMYLNDGDELAELLRAVRALGVTTSLDMAQPDPNSEAGSVDWARVLANVLPHVDLFLPSLDETLFMLDRPRYDAMQSGVLDRTPDSELLHAVSDRLLAMGAAVVGLKLGDRGLYLRTTPDRVRLQRAGAAFDPLPVGWLGRELVTPCFTATVRGTTGAG

Radius of gyration: 16.33 Å; chains: 1; bounding box: 42×37×43 Å

Secondary structure (DSSP, 8-state):
-GGGTTT-SEEEEE-GGGSGGGTSGGGHHHHHHHHHHHTTTPEEEEE--PPPTTSTGGGS-HHHHHHHHGGG-SEE--BHHHHHHHH-HHHHHHHHTTSS-S---HHHHHHHHHHHHHTT-SEEEEE-GGG-EEEEE-S-HHHHHTS-GGGSSPPTT-TT-EEEEPPPP---S--TT--

pLDDT: mean 95.04, std 4.26, range [72.69, 98.81]